Protein AF-A0A455XB35-F1 (afdb_monomer)

Radius of gyration: 16.46 Å; Cα contacts (8 Å, |Δi|>4): 27; chains: 1; bounding box: 34×44×35 Å

pLDDT: mean 79.8, std 14.63, range [36.19, 95.69]

Sequence (74 aa):
MATDSDFEMRFSNREVSAWGGLALLKRVLNVIGFRTAARSWGLPQPGSNRGYPPIQIVEQFIVSIWCGANRFPC

Nearest PDB structures (foldseek):
  6erf-assembly4_G  TM=3.032E-01  e=1.990E+00  Homo sapiens
  6erf-assembly2_C  TM=3.039E-01  e=1.990E+00  Homo sapiens

Mean predicted aligned error: 9.97 Å

Foldseek 3Di:
DDPPDPDDDDDDPDPCPPVNLVVVVVVVCVVVVVLVVVVVPPDDDDPDPPDDDVSVVVVVCVSCVSVVVPDDDD

Structure (mmCIF, N/CA/C/O backbone):
data_AF-A0A455XB35-F1
#
_entry.id   AF-A0A455XB35-F1
#
loop_
_atom_site.group_PDB
_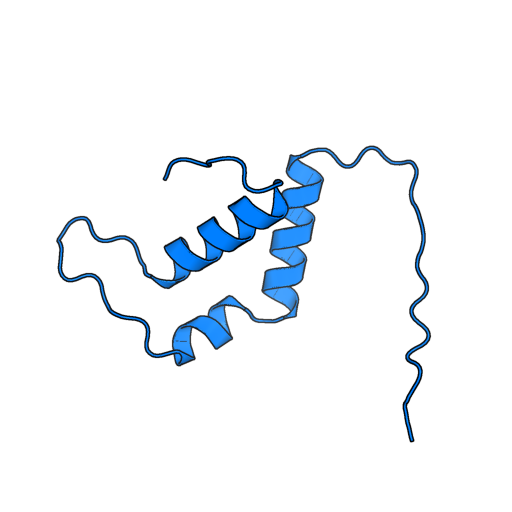atom_site.id
_atom_site.type_symbol
_atom_site.label_atom_id
_atom_site.label_alt_id
_atom_site.label_comp_id
_atom_site.label_asym_id
_atom_site.label_entity_id
_atom_site.label_seq_id
_atom_site.pdbx_PDB_ins_code
_atom_site.Cartn_x
_atom_site.Cartn_y
_atom_site.Cartn_z
_atom_site.occupancy
_atom_site.B_iso_or_equiv
_atom_site.auth_seq_id
_atom_site.auth_comp_id
_atom_site.auth_asym_id
_atom_site.auth_atom_id
_atom_site.pdbx_PDB_model_num
ATOM 1 N N . MET A 1 1 ? 13.014 -31.031 2.883 1.00 36.19 1 MET A N 1
ATOM 2 C CA . MET A 1 1 ? 12.990 -31.254 1.424 1.00 36.19 1 MET A CA 1
ATOM 3 C C . MET A 1 1 ? 12.524 -29.943 0.804 1.00 36.19 1 MET A C 1
ATOM 5 O O . MET A 1 1 ? 11.331 -29.690 0.759 1.00 36.19 1 MET A O 1
ATOM 9 N N . ALA A 1 2 ? 13.460 -29.027 0.541 1.00 41.78 2 ALA A N 1
ATOM 10 C CA . ALA A 1 2 ? 13.143 -27.695 0.029 1.00 41.78 2 ALA A CA 1
ATOM 11 C C . ALA A 1 2 ? 12.954 -27.799 -1.487 1.00 41.78 2 ALA A C 1
ATOM 13 O O . ALA A 1 2 ? 13.865 -28.234 -2.185 1.00 41.78 2 ALA A O 1
ATOM 14 N N . THR A 1 3 ? 11.761 -27.476 -1.977 1.00 45.81 3 THR A N 1
ATOM 15 C CA . THR A 1 3 ? 11.486 -27.352 -3.408 1.00 45.81 3 THR A CA 1
ATOM 16 C C . THR A 1 3 ? 12.033 -26.010 -3.872 1.00 45.81 3 THR A C 1
ATOM 18 O O . THR A 1 3 ? 11.384 -24.979 -3.687 1.00 45.81 3 THR A O 1
ATOM 21 N N . ASP A 1 4 ? 13.245 -26.037 -4.420 1.00 55.53 4 ASP A N 1
ATOM 22 C CA . ASP A 1 4 ? 13.799 -24.949 -5.220 1.00 55.53 4 ASP A CA 1
ATOM 23 C C . ASP A 1 4 ? 12.848 -24.725 -6.400 1.00 55.53 4 ASP A C 1
ATOM 25 O O . ASP A 1 4 ? 12.706 -25.566 -7.287 1.00 55.53 4 ASP A O 1
ATOM 29 N N . SER A 1 5 ? 12.049 -23.668 -6.307 1.00 54.94 5 SER A N 1
ATOM 30 C CA . SER A 1 5 ? 11.152 -23.281 -7.387 1.00 54.94 5 SER A CA 1
ATOM 31 C C . SER A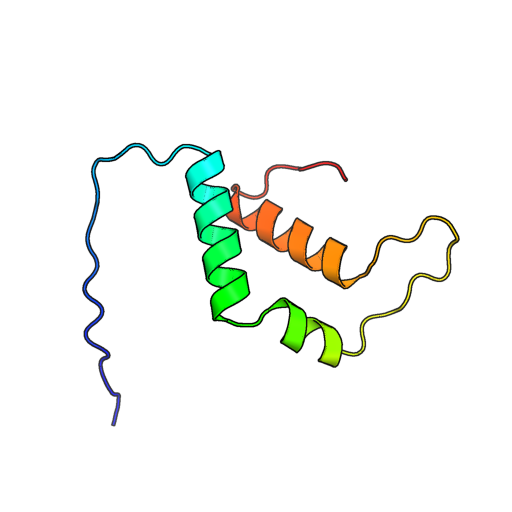 1 5 ? 12.011 -22.505 -8.365 1.00 54.94 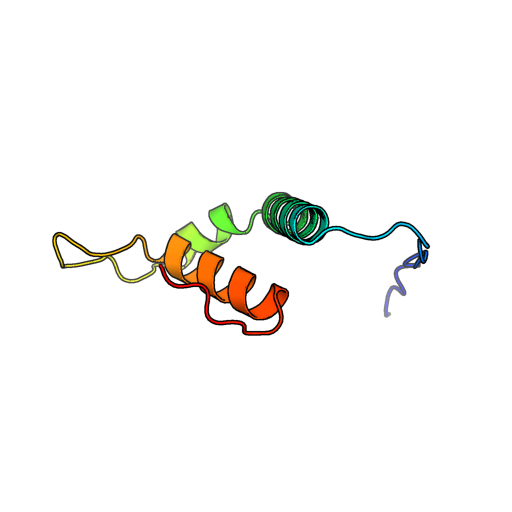5 SER A C 1
ATOM 33 O O . SER A 1 5 ? 12.479 -21.421 -8.033 1.00 54.94 5 SER A O 1
ATOM 35 N N . ASP A 1 6 ? 12.254 -23.102 -9.526 1.00 61.00 6 ASP A N 1
ATOM 36 C CA . ASP A 1 6 ? 13.102 -22.579 -10.593 1.00 61.00 6 ASP A CA 1
ATOM 37 C C . ASP A 1 6 ? 12.490 -21.271 -11.140 1.00 61.00 6 ASP A C 1
ATOM 39 O O . ASP A 1 6 ? 11.667 -21.254 -12.059 1.00 61.00 6 ASP A O 1
ATOM 43 N N . PHE A 1 7 ? 12.774 -20.152 -10.468 1.00 66.56 7 PHE A N 1
ATOM 44 C CA . PHE A 1 7 ? 12.251 -18.839 -10.822 1.00 66.56 7 PHE A CA 1
ATOM 45 C C . PHE A 1 7 ? 13.160 -18.214 -11.878 1.00 66.56 7 PHE A C 1
ATOM 47 O O . PHE A 1 7 ? 14.231 -17.687 -11.578 1.00 66.56 7 PHE A O 1
ATOM 54 N N . GLU A 1 8 ? 12.707 -18.231 -13.130 1.00 73.12 8 GLU A N 1
ATOM 55 C CA . GLU A 1 8 ? 13.429 -17.603 -14.232 1.00 73.12 8 GLU A CA 1
ATOM 56 C C . GLU A 1 8 ? 13.340 -16.066 -14.138 1.00 73.12 8 GLU A C 1
ATOM 58 O O . GLU A 1 8 ? 12.370 -15.433 -14.567 1.00 73.12 8 GLU A O 1
ATOM 63 N N . MET A 1 9 ? 14.366 -15.442 -13.555 1.00 70.88 9 MET A N 1
ATOM 64 C CA . MET A 1 9 ? 14.474 -13.987 -13.460 1.00 70.88 9 MET A CA 1
ATOM 65 C C . MET A 1 9 ? 15.019 -13.412 -14.774 1.00 70.88 9 MET A C 1
ATOM 67 O O . MET A 1 9 ? 16.189 -13.592 -15.107 1.00 70.88 9 MET A O 1
ATOM 71 N N . ARG A 1 10 ? 14.181 -12.691 -15.529 1.00 73.44 10 ARG A N 1
ATOM 72 C CA . ARG A 1 10 ? 14.597 -11.988 -16.754 1.00 73.44 10 ARG A CA 1
ATOM 73 C C . ARG A 1 10 ? 14.631 -10.479 -16.545 1.00 73.44 10 ARG A C 1
ATOM 75 O O . ARG A 1 10 ? 13.663 -9.885 -16.077 1.00 73.44 10 ARG A O 1
ATOM 82 N N . PHE A 1 11 ? 15.726 -9.853 -16.966 1.00 69.94 11 PHE A N 1
ATOM 83 C CA . PHE A 1 11 ? 15.870 -8.399 -16.987 1.00 69.94 11 PHE A CA 1
ATOM 84 C C . PHE A 1 11 ? 15.410 -7.851 -18.340 1.00 69.94 11 PHE A C 1
ATOM 86 O O . PHE A 1 11 ? 15.717 -8.412 -19.391 1.00 69.94 11 PHE A O 1
ATOM 93 N N . SER A 1 12 ? 14.653 -6.756 -18.322 1.00 72.94 12 SER A N 1
ATOM 94 C CA . SER A 1 12 ? 14.225 -6.058 -19.533 1.00 72.94 12 SER A CA 1
ATOM 95 C C . SER A 1 12 ? 14.819 -4.658 -19.542 1.00 72.94 12 SER A C 1
ATOM 97 O O . SER A 1 12 ? 14.671 -3.928 -18.570 1.00 72.94 12 SER A O 1
ATOM 99 N N . ASN A 1 13 ? 15.424 -4.265 -20.664 1.00 71.44 13 ASN A N 1
ATOM 100 C CA . ASN A 1 13 ? 15.926 -2.903 -20.884 1.00 71.44 13 ASN A CA 1
ATOM 101 C C . ASN A 1 13 ? 14.810 -1.909 -21.251 1.00 71.44 13 ASN A C 1
ATOM 103 O O . ASN A 1 13 ? 15.088 -0.793 -21.681 1.00 71.44 13 ASN A O 1
ATOM 107 N N . ARG A 1 14 ? 13.538 -2.315 -21.153 1.00 71.44 14 ARG A N 1
ATOM 108 C CA . ARG A 1 14 ? 12.411 -1.404 -21.353 1.00 71.44 14 ARG A CA 1
ATOM 109 C C . ARG A 1 14 ? 12.316 -0.490 -20.144 1.00 71.44 14 ARG A C 1
ATOM 111 O O . ARG A 1 14 ? 12.185 -0.976 -19.023 1.00 71.44 14 ARG A O 1
ATOM 118 N N . GLU A 1 15 ? 12.328 0.816 -20.383 1.00 62.59 15 GLU A N 1
ATOM 119 C CA . GLU A 1 15 ? 12.026 1.791 -19.343 1.00 62.59 15 GLU A CA 1
ATOM 120 C C . GLU A 1 15 ? 10.633 1.504 -18.780 1.00 62.59 15 GLU A C 1
ATOM 122 O O . GLU A 1 15 ? 9.611 1.601 -19.468 1.00 62.59 15 GLU A O 1
ATOM 127 N N . VAL A 1 16 ? 10.589 1.104 -17.513 1.00 66.56 16 VAL A N 1
ATOM 128 C CA . VAL A 1 16 ? 9.331 0.982 -16.790 1.00 66.56 16 VAL A CA 1
ATOM 129 C C . VAL A 1 16 ? 8.957 2.389 -16.356 1.00 66.56 16 VAL A C 1
ATOM 131 O O . VAL A 1 16 ? 9.552 2.948 -15.439 1.00 66.56 16 VAL A O 1
ATOM 134 N N . SER A 1 17 ? 7.974 2.981 -17.032 1.00 77.00 17 SER A N 1
ATOM 135 C CA . SER A 1 17 ? 7.410 4.255 -16.590 1.00 77.00 17 SER A CA 1
ATOM 136 C C . SER A 1 17 ? 6.846 4.117 -15.172 1.00 77.00 17 SER A C 1
ATOM 138 O O . SER A 1 17 ? 6.423 3.031 -14.764 1.00 77.00 17 SER A O 1
ATOM 140 N N . ALA A 1 18 ? 6.767 5.219 -14.422 1.00 71.88 18 ALA A N 1
ATOM 141 C CA . ALA A 1 18 ? 6.158 5.218 -13.086 1.00 71.88 18 ALA A CA 1
ATOM 142 C C . ALA A 1 18 ? 4.743 4.590 -13.090 1.00 71.88 18 ALA A C 1
ATOM 144 O O . ALA A 1 18 ? 4.378 3.822 -12.200 1.00 71.88 18 ALA A O 1
ATOM 145 N N . TRP A 1 19 ? 3.977 4.833 -14.159 1.00 77.00 19 TRP A N 1
ATOM 146 C CA . TRP A 1 19 ? 2.668 4.223 -14.403 1.00 77.00 19 TRP A CA 1
ATOM 147 C C . TRP A 1 19 ? 2.739 2.713 -14.650 1.00 77.00 19 TRP A C 1
ATOM 149 O O . TRP A 1 19 ? 1.885 1.972 -14.164 1.00 77.00 19 TRP A O 1
ATOM 159 N N . GLY A 1 20 ? 3.764 2.242 -15.364 1.00 83.88 20 GLY A N 1
ATOM 160 C CA . GLY A 1 20 ? 4.038 0.818 -15.552 1.00 83.88 20 GLY A CA 1
ATOM 161 C C . GLY A 1 20 ? 4.340 0.105 -14.232 1.00 83.88 20 GLY A C 1
ATOM 162 O O . GLY A 1 20 ? 3.810 -0.980 -13.990 1.00 83.88 20 GLY A O 1
ATOM 163 N N . GLY A 1 21 ? 5.103 0.748 -13.342 1.00 84.4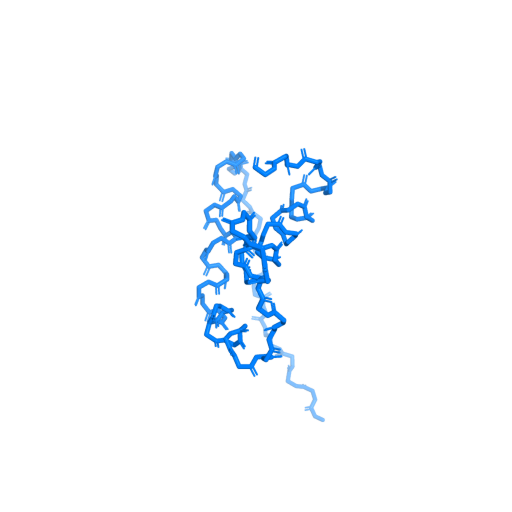4 21 GLY A N 1
ATOM 164 C CA . GLY A 1 21 ? 5.384 0.238 -11.997 1.00 84.44 21 GLY A CA 1
ATOM 165 C C . GLY A 1 21 ? 4.120 0.099 -11.141 1.00 84.44 21 GLY A C 1
ATOM 166 O O . GLY A 1 21 ? 3.913 -0.936 -10.508 1.00 84.44 21 GLY A O 1
ATOM 167 N N . LEU A 1 22 ? 3.232 1.097 -11.174 1.00 87.56 22 LEU A N 1
ATOM 168 C CA . LEU A 1 22 ? 1.942 1.050 -10.472 1.00 87.56 22 LEU A CA 1
ATOM 169 C C . LEU A 1 22 ? 0.980 0.012 -11.069 1.00 87.56 22 LEU A C 1
ATOM 171 O O . LEU A 1 22 ? 0.279 -0.685 -10.332 1.00 87.56 22 LEU A O 1
ATOM 175 N N . ALA A 1 23 ? 0.949 -0.126 -12.397 1.00 88.94 23 ALA A N 1
ATOM 176 C CA . ALA A 1 23 ? 0.140 -1.139 -13.070 1.00 88.94 23 ALA A CA 1
ATOM 177 C C . ALA A 1 23 ? 0.598 -2.563 -12.709 1.00 88.94 23 ALA A C 1
ATOM 179 O O . ALA A 1 23 ? -0.241 -3.440 -12.478 1.00 88.94 23 ALA A O 1
ATOM 180 N N . LEU A 1 24 ? 1.914 -2.779 -12.606 1.00 89.75 24 LEU A N 1
ATOM 181 C CA . LEU A 1 24 ? 2.488 -4.040 -12.145 1.00 89.75 24 LEU A CA 1
ATOM 182 C C . LEU A 1 24 ? 2.098 -4.328 -10.691 1.00 89.75 24 LEU A C 1
ATOM 184 O O . LEU A 1 24 ? 1.577 -5.409 -10.419 1.00 89.75 24 LEU A O 1
ATOM 188 N N . LEU A 1 25 ? 2.262 -3.356 -9.787 1.00 91.00 25 LEU A N 1
ATOM 189 C CA . LEU A 1 25 ? 1.857 -3.488 -8.385 1.00 91.00 25 LEU A CA 1
ATOM 190 C C . LEU A 1 25 ? 0.375 -3.866 -8.262 1.00 91.00 25 LEU A C 1
ATOM 192 O O . LEU A 1 25 ? 0.031 -4.825 -7.573 1.00 91.00 25 LEU A O 1
ATOM 196 N N . LYS A 1 26 ? -0.508 -3.165 -8.984 1.00 91.19 26 LYS A N 1
ATOM 197 C CA . LYS A 1 26 ? -1.943 -3.479 -9.010 1.00 91.19 26 LYS A CA 1
ATOM 198 C C . LYS A 1 26 ? -2.199 -4.915 -9.472 1.00 91.19 26 LYS A C 1
ATOM 200 O O . LYS A 1 26 ? -3.038 -5.605 -8.896 1.00 91.19 26 LYS A O 1
ATOM 205 N N . ARG A 1 27 ? -1.483 -5.384 -10.499 1.00 93.06 27 ARG A N 1
ATOM 206 C CA . ARG A 1 27 ? -1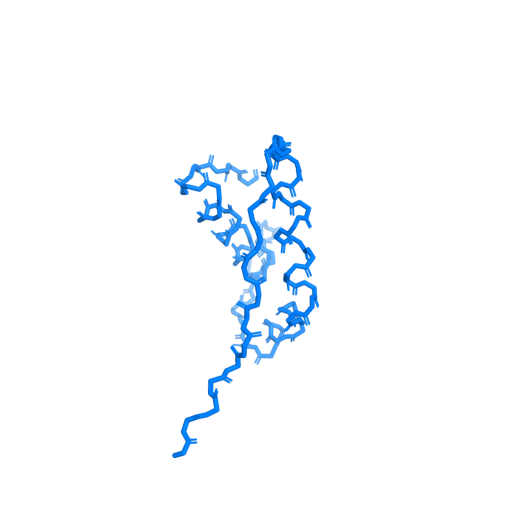.608 -6.763 -10.993 1.00 93.06 27 ARG A CA 1
ATOM 207 C C . ARG A 1 27 ? -1.167 -7.778 -9.940 1.00 93.06 27 ARG A C 1
ATOM 209 O O . ARG A 1 27 ? -1.881 -8.755 -9.739 1.00 93.06 27 ARG A O 1
ATOM 216 N N . VAL A 1 28 ? -0.055 -7.528 -9.251 1.00 93.06 28 VAL A N 1
ATOM 217 C CA . VAL A 1 28 ? 0.430 -8.380 -8.154 1.00 93.06 28 VAL A CA 1
ATOM 218 C C . VAL A 1 28 ? -0.605 -8.454 -7.029 1.00 93.06 28 VAL A C 1
ATOM 220 O O . VAL A 1 28 ? -1.011 -9.553 -6.662 1.00 93.06 28 VAL A O 1
ATOM 223 N N . LEU A 1 29 ? -1.108 -7.309 -6.551 1.00 93.19 29 LEU A N 1
ATOM 224 C CA . LEU A 1 29 ? -2.123 -7.247 -5.488 1.00 93.19 29 LEU A CA 1
ATOM 225 C C . LEU A 1 29 ? -3.421 -7.983 -5.862 1.00 93.19 29 LEU A C 1
ATOM 227 O O . LEU A 1 29 ? -4.042 -8.621 -5.009 1.00 93.19 29 LEU A O 1
ATOM 231 N N . ASN A 1 30 ? -3.811 -7.932 -7.138 1.00 93.56 30 ASN A N 1
ATOM 232 C CA . ASN A 1 30 ? -4.966 -8.671 -7.643 1.00 93.56 30 ASN A CA 1
ATOM 233 C C . ASN A 1 30 ? -4.720 -10.186 -7.670 1.00 93.56 30 ASN A C 1
ATOM 235 O O . ASN A 1 30 ? -5.591 -10.938 -7.240 1.00 93.56 30 ASN A O 1
ATOM 239 N N . VAL A 1 31 ? -3.555 -10.635 -8.153 1.00 95.69 31 VAL A N 1
ATOM 240 C CA . VAL A 1 31 ? -3.212 -12.068 -8.247 1.00 95.69 31 VAL A CA 1
ATOM 241 C C . VAL A 1 31 ? -3.152 -12.717 -6.867 1.00 95.69 31 VAL A C 1
ATOM 243 O O . VAL A 1 31 ? -3.667 -13.817 -6.696 1.00 95.69 31 VAL A O 1
ATOM 246 N N . ILE A 1 32 ? -2.599 -12.027 -5.867 1.00 94.31 32 ILE A N 1
ATOM 247 C CA . ILE A 1 32 ? -2.544 -12.547 -4.491 1.00 94.31 32 ILE A CA 1
ATOM 248 C C . ILE A 1 32 ? -3.884 -12.426 -3.746 1.00 94.31 32 ILE A C 1
ATOM 250 O O . ILE A 1 32 ? -3.978 -12.817 -2.586 1.00 94.31 32 ILE A O 1
ATOM 254 N N . GLY A 1 33 ? -4.916 -11.846 -4.371 1.00 93.06 33 GLY A N 1
ATOM 255 C CA . GLY A 1 33 ? -6.221 -11.651 -3.740 1.00 93.06 33 GLY A CA 1
ATOM 256 C C . GLY A 1 33 ? -6.175 -10.725 -2.522 1.00 93.06 33 GLY A C 1
ATOM 257 O O . GLY A 1 33 ? -6.968 -10.899 -1.594 1.00 93.06 33 GLY A O 1
ATOM 258 N N . PHE A 1 34 ? -5.269 -9.737 -2.516 1.00 93.06 34 PHE A N 1
ATOM 259 C CA . PHE A 1 34 ? -4.963 -8.908 -1.345 1.00 93.06 34 PHE A CA 1
ATOM 260 C C . PHE A 1 34 ? -6.217 -8.301 -0.711 1.00 93.06 34 PHE A C 1
ATOM 262 O O . PHE A 1 34 ? -6.444 -8.425 0.488 1.00 93.06 34 PHE A O 1
ATOM 269 N N . ARG A 1 35 ? -7.080 -7.693 -1.531 1.00 90.81 35 ARG A N 1
ATOM 270 C CA . ARG A 1 35 ? -8.292 -7.019 -1.055 1.00 90.81 35 ARG A CA 1
ATOM 271 C C . ARG A 1 35 ? -9.305 -7.980 -0.430 1.00 90.81 35 ARG A C 1
ATOM 273 O O . ARG A 1 35 ? -10.054 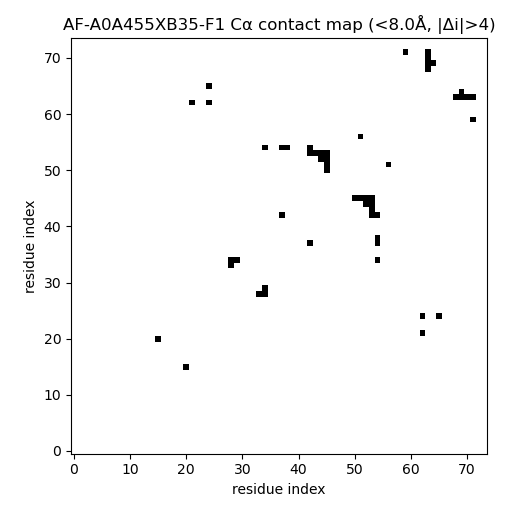-7.577 0.456 1.00 90.81 35 ARG A O 1
ATOM 280 N N . THR A 1 36 ? -9.337 -9.233 -0.880 1.00 92.56 36 THR A N 1
ATOM 281 C CA . THR A 1 36 ? -10.200 -10.275 -0.310 1.00 92.56 36 THR A CA 1
ATOM 282 C C . THR A 1 36 ? -9.678 -10.703 1.058 1.00 92.56 36 THR A C 1
ATOM 284 O O . THR A 1 36 ? -10.453 -10.731 2.010 1.00 92.56 36 THR A O 1
ATOM 287 N N . ALA A 1 37 ? -8.368 -10.934 1.181 1.00 92.12 37 ALA A N 1
ATOM 288 C CA . ALA A 1 37 ? -7.728 -11.221 2.465 1.00 92.12 37 ALA A CA 1
ATOM 289 C C . ALA A 1 37 ? -7.866 -10.044 3.449 1.00 92.12 37 ALA A C 1
ATOM 291 O O . ALA A 1 37 ? -8.218 -10.237 4.607 1.00 92.12 37 ALA A O 1
ATOM 292 N N . ALA A 1 38 ? -7.697 -8.806 2.982 1.00 90.00 38 ALA A N 1
ATOM 293 C CA . ALA A 1 38 ? -7.800 -7.618 3.826 1.00 90.00 38 ALA A CA 1
ATOM 294 C C . ALA A 1 38 ? -9.191 -7.432 4.455 1.00 90.00 38 ALA A C 1
ATOM 296 O O . ALA A 1 38 ? -9.315 -6.891 5.555 1.00 90.00 38 ALA A O 1
ATOM 297 N N . ARG A 1 39 ? -10.253 -7.910 3.790 1.00 90.00 39 ARG A N 1
ATOM 298 C CA . ARG A 1 39 ? -11.617 -7.893 4.345 1.00 90.00 39 ARG A CA 1
ATOM 299 C C . ARG A 1 39 ? -11.787 -8.844 5.530 1.00 90.00 39 ARG A C 1
ATOM 301 O O . ARG A 1 39 ? -12.637 -8.574 6.372 1.00 90.00 39 ARG A O 1
ATOM 308 N N . SER A 1 40 ? -11.000 -9.919 5.624 1.00 92.56 40 SER A N 1
ATOM 309 C CA . SER A 1 40 ? -11.094 -10.880 6.731 1.00 92.56 40 SER A CA 1
ATOM 310 C C . SER A 1 40 ? -10.281 -10.479 7.966 1.00 92.56 40 SER A C 1
ATOM 312 O O . SER A 1 40 ? -10.363 -11.159 8.982 1.00 92.56 40 SER A O 1
ATOM 314 N N . TRP A 1 41 ? -9.508 -9.388 7.918 1.00 90.50 41 TRP A N 1
ATOM 315 C CA . TRP A 1 41 ? -8.637 -8.957 9.024 1.00 90.50 41 TRP A CA 1
ATOM 316 C C . TRP A 1 41 ? -9.353 -8.208 10.155 1.00 90.50 41 TRP A C 1
ATOM 318 O O . TRP A 1 41 ? -8.705 -7.822 11.122 1.00 90.50 41 TRP A O 1
ATOM 328 N N . GLY A 1 42 ? -10.667 -7.978 10.052 1.00 88.69 42 GLY A N 1
ATOM 329 C CA . GLY A 1 42 ? -11.428 -7.307 11.113 1.00 88.69 42 GLY A CA 1
ATOM 330 C C . GLY A 1 42 ? -10.954 -5.876 11.391 1.00 88.69 42 GLY A C 1
ATOM 331 O O . GLY A 1 42 ? -10.895 -5.456 12.542 1.00 88.69 42 GLY A O 1
ATOM 332 N N . LEU A 1 43 ? -10.573 -5.136 10.343 1.00 88.19 43 LEU A N 1
ATOM 333 C CA . LEU A 1 43 ? -9.999 -3.796 10.481 1.00 88.19 43 LEU A CA 1
ATOM 334 C C . LEU A 1 43 ? -10.968 -2.815 11.172 1.00 88.19 43 LEU A C 1
ATOM 336 O O . LEU A 1 43 ? -12.179 -2.871 10.914 1.00 88.19 43 LEU A O 1
ATOM 340 N N . PRO A 1 44 ? -10.445 -1.885 12.000 1.00 87.31 44 PRO A N 1
ATOM 341 C CA . PRO A 1 44 ? -11.266 -0.913 12.709 1.00 87.31 44 PRO A CA 1
ATOM 342 C C . PRO A 1 44 ? -12.038 -0.052 11.713 1.00 87.31 44 PRO A C 1
ATOM 344 O O . PRO A 1 44 ? -11.469 0.506 10.772 1.00 87.31 44 PRO A O 1
ATOM 347 N N . GLN A 1 45 ? -13.351 0.037 11.917 1.00 85.31 45 GLN A N 1
ATOM 348 C CA . GLN A 1 45 ? -14.206 0.838 11.055 1.00 85.31 45 GLN A CA 1
ATOM 349 C C . GLN A 1 45 ? -14.101 2.320 11.428 1.00 85.31 45 GLN A C 1
ATOM 351 O O . GLN A 1 45 ? -14.012 2.657 12.612 1.00 85.31 45 GLN A O 1
ATOM 356 N N . PRO A 1 46 ? -14.109 3.221 10.436 1.00 84.75 46 PRO A N 1
ATOM 357 C CA . PRO A 1 46 ? -14.069 4.647 10.695 1.00 84.75 46 PRO A CA 1
ATOM 358 C C . PRO A 1 46 ? -15.313 5.092 11.473 1.00 84.75 46 PRO A C 1
ATOM 360 O O . PRO A 1 46 ? -16.435 4.906 11.018 1.00 84.75 46 PRO A O 1
ATOM 363 N N . GLY A 1 47 ? -15.107 5.722 12.632 1.00 81.62 47 GLY A N 1
ATOM 364 C CA . GLY A 1 47 ? -16.178 6.318 13.445 1.00 81.62 47 GLY A CA 1
ATOM 365 C C . GLY A 1 47 ? -16.488 7.784 13.110 1.00 81.62 47 GLY A C 1
ATOM 366 O O . GLY A 1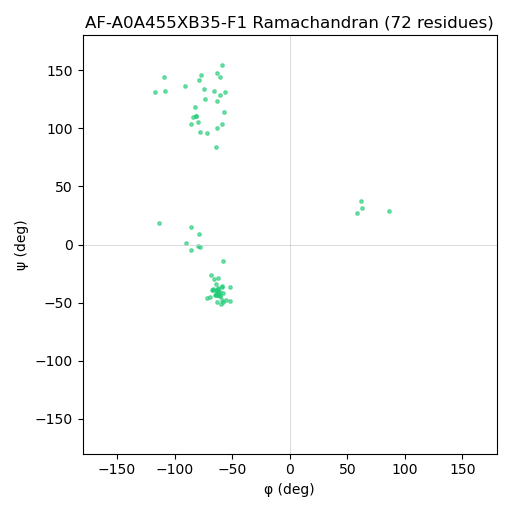 47 ? -17.318 8.404 13.764 1.00 81.62 47 GLY A O 1
ATOM 367 N N . SER A 1 48 ? -15.799 8.360 12.121 1.00 83.06 48 SER A N 1
ATOM 368 C CA . SER A 1 48 ? -15.955 9.753 11.689 1.00 83.06 48 SER A CA 1
ATOM 369 C C . SER A 1 48 ? -16.635 9.819 10.325 1.00 83.06 48 SER A C 1
ATOM 371 O O . SER A 1 48 ? -16.304 9.034 9.438 1.00 83.06 48 SER A O 1
ATOM 373 N N . ASN A 1 49 ? -17.486 10.828 10.106 1.00 82.19 49 ASN A N 1
ATOM 374 C CA . ASN A 1 49 ? -18.094 11.121 8.798 1.00 82.19 49 ASN A CA 1
ATOM 375 C C . ASN A 1 49 ? -17.070 11.393 7.677 1.00 82.19 49 ASN A C 1
ATOM 377 O O . ASN A 1 49 ? -17.441 11.413 6.508 1.00 82.19 49 ASN A O 1
ATOM 381 N N . ARG A 1 50 ? -15.793 11.626 8.016 1.00 81.44 50 ARG A N 1
ATOM 382 C CA . ARG A 1 50 ? -14.681 11.791 7.060 1.00 81.44 50 ARG A CA 1
ATOM 383 C C . ARG A 1 50 ? -13.647 10.666 7.136 1.00 81.44 50 ARG A C 1
ATOM 385 O O . ARG A 1 50 ? -12.500 10.856 6.744 1.00 81.44 50 ARG A O 1
ATOM 392 N N . GLY A 1 51 ? -14.004 9.524 7.711 1.00 80.25 51 GLY A N 1
ATOM 393 C CA . GLY A 1 51 ? -13.070 8.416 7.829 1.00 80.25 51 GLY A CA 1
ATOM 394 C C . GLY A 1 51 ? -12.847 7.714 6.492 1.00 80.25 51 GLY A C 1
ATOM 395 O O . GLY A 1 51 ? -13.792 7.408 5.768 1.00 80.25 51 GLY A O 1
ATOM 396 N N . TYR A 1 52 ? -11.583 7.448 6.174 1.00 85.88 52 TYR A N 1
ATOM 397 C CA . TYR A 1 52 ? -11.217 6.653 5.009 1.00 85.88 52 TYR A CA 1
ATOM 398 C C . TYR A 1 52 ? -11.452 5.162 5.284 1.00 85.88 52 TYR A C 1
ATOM 400 O O . TYR A 1 52 ? -11.238 4.708 6.414 1.00 85.88 52 TYR A O 1
ATOM 408 N N . PRO A 1 53 ? -11.848 4.369 4.273 1.00 87.81 53 PRO A N 1
ATOM 409 C CA . PRO A 1 53 ? -11.912 2.922 4.404 1.00 87.81 53 PRO A CA 1
ATOM 410 C C . PRO A 1 53 ? -10.547 2.363 4.839 1.00 87.81 53 PRO A C 1
ATOM 412 O O . PRO A 1 53 ? -9.535 2.670 4.206 1.00 87.81 53 PRO A O 1
ATOM 415 N N . PRO A 1 54 ? -10.478 1.500 5.865 1.00 89.25 54 PRO A N 1
ATOM 416 C CA . PRO A 1 54 ? -9.200 1.070 6.429 1.00 89.25 54 PRO A CA 1
ATOM 417 C C . PRO A 1 54 ? -8.361 0.272 5.424 1.00 89.25 54 PRO A C 1
ATOM 419 O O . PRO A 1 54 ? -7.144 0.411 5.376 1.00 89.25 54 PRO A O 1
ATOM 422 N N . ILE A 1 55 ? -9.013 -0.503 4.550 1.00 91.00 55 ILE A N 1
ATOM 423 C CA . ILE A 1 55 ? -8.343 -1.240 3.469 1.00 91.00 55 ILE A CA 1
ATOM 424 C C . ILE A 1 55 ? -7.649 -0.277 2.494 1.00 91.00 55 ILE A C 1
ATOM 426 O O . ILE A 1 55 ? -6.537 -0.552 2.057 1.00 91.00 55 ILE A O 1
ATOM 430 N N . GLN A 1 56 ? -8.269 0.869 2.192 1.00 89.88 56 GLN A N 1
ATOM 431 C CA . GLN A 1 56 ? -7.692 1.873 1.295 1.00 89.88 56 GLN A CA 1
ATOM 432 C C . GLN A 1 56 ? -6.434 2.504 1.902 1.00 89.88 56 GLN A C 1
ATOM 434 O O . GLN A 1 56 ? -5.456 2.703 1.189 1.00 89.88 56 GLN A O 1
ATOM 439 N N . ILE A 1 57 ? -6.431 2.762 3.213 1.00 90.00 57 ILE A N 1
ATOM 440 C CA . ILE A 1 57 ? -5.255 3.287 3.925 1.00 90.00 57 ILE A CA 1
ATOM 441 C C . ILE A 1 57 ? -4.081 2.303 3.813 1.00 90.00 57 ILE A C 1
ATOM 443 O O . ILE A 1 57 ? -2.956 2.703 3.518 1.00 90.00 57 ILE A O 1
ATOM 447 N N . VAL A 1 58 ? -4.340 1.006 4.006 1.00 90.94 5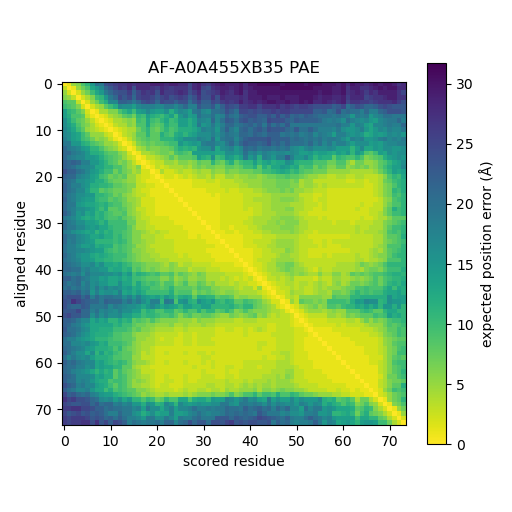8 VAL A N 1
ATOM 448 C CA . VAL A 1 58 ? -3.311 -0.039 3.887 1.00 90.94 58 VAL A CA 1
ATOM 449 C C . VAL A 1 58 ? -2.791 -0.145 2.450 1.00 90.94 58 VAL A C 1
ATOM 451 O O . VAL A 1 58 ? -1.581 -0.216 2.239 1.00 90.94 58 VAL A O 1
ATOM 454 N N . GLU A 1 59 ? -3.676 -0.112 1.451 1.00 90.56 59 GLU A N 1
ATOM 455 C CA . GLU A 1 59 ? -3.280 -0.109 0.037 1.00 90.56 59 GLU A CA 1
ATOM 456 C C . GLU A 1 59 ? -2.414 1.116 -0.303 1.00 90.56 59 GL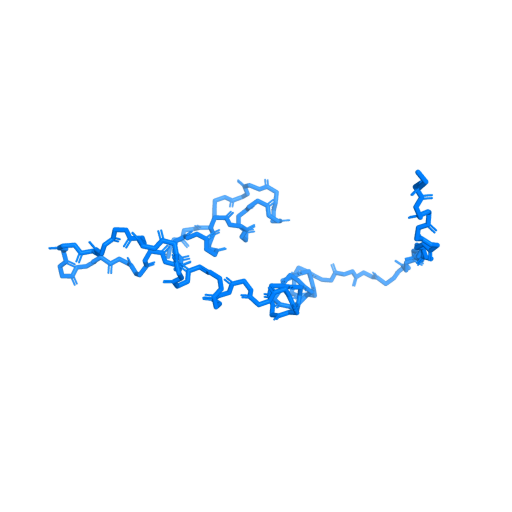U A C 1
ATOM 458 O O . GLU A 1 59 ? -1.365 0.973 -0.931 1.00 90.56 59 GLU A O 1
ATOM 463 N N . GLN A 1 60 ? -2.793 2.310 0.165 1.00 89.38 60 GLN A N 1
ATOM 464 C CA . GLN A 1 60 ? -2.012 3.539 -0.017 1.00 89.38 60 GLN A CA 1
ATOM 465 C C . GLN A 1 60 ? -0.639 3.460 0.663 1.00 89.38 60 GLN A C 1
ATOM 467 O O . GLN A 1 60 ? 0.355 3.922 0.101 1.00 89.38 60 GLN A O 1
ATOM 472 N N . PHE A 1 61 ? -0.554 2.831 1.836 1.00 89.25 61 PHE A N 1
ATOM 473 C CA . PHE A 1 61 ? 0.719 2.592 2.510 1.00 89.25 61 PHE A CA 1
ATOM 474 C C . PHE A 1 61 ? 1.639 1.660 1.703 1.00 89.25 61 PHE A C 1
ATOM 476 O O . PHE A 1 61 ? 2.823 1.952 1.543 1.00 89.25 61 PHE A O 1
ATOM 483 N N . ILE A 1 62 ? 1.099 0.587 1.117 1.00 90.44 62 ILE A N 1
ATOM 484 C CA . ILE A 1 62 ? 1.857 -0.320 0.237 1.00 90.44 62 ILE A CA 1
ATOM 485 C C . ILE A 1 62 ? 2.347 0.414 -1.015 1.00 90.44 62 ILE A C 1
ATOM 487 O O . ILE A 1 62 ? 3.507 0.267 -1.399 1.00 90.44 62 ILE A O 1
ATOM 491 N N . VAL A 1 63 ? 1.490 1.231 -1.635 1.00 89.38 63 VAL A N 1
ATOM 492 C CA . VAL A 1 63 ? 1.864 2.065 -2.790 1.00 89.38 63 VAL A CA 1
ATOM 493 C C . VAL A 1 63 ? 2.976 3.048 -2.417 1.00 89.38 63 VAL A C 1
ATOM 495 O O . VAL A 1 63 ? 3.924 3.209 -3.182 1.00 89.38 63 VAL A O 1
ATOM 498 N N . SER A 1 64 ? 2.906 3.658 -1.231 1.00 87.31 64 SER A N 1
ATOM 499 C CA . SER A 1 64 ? 3.966 4.527 -0.713 1.00 87.31 64 SER A CA 1
ATOM 500 C C . SER A 1 64 ? 5.301 3.784 -0.621 1.00 87.31 64 SER A C 1
ATOM 502 O O . SER A 1 64 ? 6.287 4.253 -1.187 1.00 87.31 64 SER A O 1
ATOM 504 N N . ILE A 1 65 ? 5.330 2.590 -0.014 1.00 86.88 65 ILE A N 1
ATOM 505 C CA . ILE A 1 65 ? 6.542 1.754 0.066 1.00 86.88 65 ILE A CA 1
ATOM 506 C C . ILE A 1 65 ? 7.074 1.416 -1.331 1.00 86.88 65 ILE A C 1
ATOM 508 O O . ILE A 1 65 ? 8.264 1.589 -1.591 1.00 86.88 65 ILE A O 1
ATOM 512 N N . TRP A 1 66 ? 6.200 0.973 -2.236 1.00 86.12 66 TRP A N 1
ATOM 513 C CA . TRP A 1 66 ? 6.567 0.586 -3.601 1.00 86.12 66 TRP A CA 1
ATOM 514 C C . TRP A 1 66 ? 7.223 1.727 -4.385 1.00 86.12 66 TRP A C 1
ATOM 516 O O . TRP A 1 66 ? 8.166 1.519 -5.143 1.00 86.12 66 TRP A O 1
ATOM 526 N N . CYS A 1 67 ? 6.752 2.949 -4.162 1.00 83.88 67 CYS A N 1
ATOM 527 C CA . CYS A 1 67 ? 7.288 4.161 -4.765 1.00 83.88 67 CYS A CA 1
ATOM 528 C C . CYS A 1 67 ? 8.481 4.761 -3.989 1.00 83.88 67 CYS A C 1
ATOM 530 O O . CYS A 1 67 ? 8.825 5.924 -4.215 1.00 83.88 67 CYS A O 1
ATOM 532 N N . GLY A 1 68 ? 9.093 4.007 -3.068 1.00 83.38 68 GLY A N 1
ATOM 533 C CA . GLY A 1 68 ? 10.279 4.421 -2.311 1.00 83.38 68 GLY A CA 1
ATOM 534 C C . GLY A 1 68 ? 9.985 5.225 -1.043 1.00 83.38 68 GLY A C 1
ATOM 535 O O . GLY A 1 68 ? 10.794 6.062 -0.658 1.00 83.38 68 GLY A O 1
ATOM 536 N N . ALA A 1 69 ? 8.827 5.010 -0.412 1.00 74.62 69 ALA A N 1
ATOM 537 C CA . ALA A 1 69 ? 8.330 5.771 0.742 1.00 74.62 69 ALA A CA 1
ATOM 538 C C . ALA A 1 69 ? 8.168 7.282 0.477 1.00 74.62 69 ALA A C 1
ATOM 540 O O . ALA A 1 69 ? 8.211 8.105 1.394 1.00 74.62 69 ALA A O 1
ATOM 541 N N . ASN A 1 70 ? 7.941 7.655 -0.786 1.00 63.62 70 ASN A N 1
ATOM 542 C CA . ASN A 1 70 ? 7.537 9.009 -1.137 1.00 63.62 70 ASN A CA 1
ATOM 543 C C . ASN A 1 70 ? 6.144 9.294 -0.553 1.00 63.62 70 ASN A C 1
ATOM 545 O O . ASN A 1 70 ? 5.221 8.493 -0.696 1.00 63.62 70 ASN A O 1
ATOM 549 N N . ARG A 1 71 ? 5.980 10.442 0.116 1.00 53.62 71 ARG A N 1
ATOM 550 C CA . ARG A 1 71 ? 4.681 10.886 0.647 1.00 53.62 71 ARG A CA 1
ATOM 551 C C . ARG A 1 71 ? 3.704 11.103 -0.512 1.00 53.62 71 ARG A C 1
ATOM 553 O O . ARG A 1 71 ? 3.734 12.157 -1.138 1.00 53.62 71 ARG A O 1
ATOM 560 N N . PHE A 1 72 ? 2.821 10.141 -0.767 1.00 54.03 72 PHE A N 1
ATOM 561 C CA . PHE A 1 72 ? 1.603 10.386 -1.538 1.00 54.03 72 PHE A CA 1
ATOM 562 C C . PHE A 1 72 ? 0.560 10.942 -0.570 1.00 54.03 72 PHE A C 1
ATOM 564 O O . PHE A 1 72 ? 0.140 10.212 0.332 1.00 54.03 72 PHE A O 1
ATOM 571 N N . PRO A 1 73 ? 0.193 12.231 -0.666 1.00 46.22 73 PRO A N 1
ATOM 572 C CA . PRO A 1 73 ? -0.938 12.733 0.094 1.00 46.22 73 PRO A CA 1
ATOM 573 C C . PRO A 1 73 ? -2.222 12.023 -0.356 1.00 46.22 73 PRO A C 1
ATOM 575 O O . PRO A 1 73 ? -2.338 11.605 -1.510 1.00 46.22 73 PRO A O 1
ATOM 578 N N . CYS A 1 74 ? -3.131 11.853 0.605 1.00 44.75 74 CYS A N 1
ATOM 579 C CA . CYS A 1 74 ? -4.457 11.268 0.431 1.00 44.75 74 CYS A CA 1
ATOM 580 C C . CYS A 1 74 ? -5.288 12.000 -0.625 1.00 44.75 74 CYS A C 1
ATOM 582 O O . CYS A 1 74 ? -5.180 13.246 -0.691 1.00 44.75 74 CYS A O 1
#

Solvent-accessible surface area (backbone atoms only — not comparable to full-atom values): 4922 Å² total; per-residue (Å²): 136,83,79,82,72,88,73,86,84,79,87,70,94,65,84,70,46,75,67,52,53,52,53,49,52,53,50,51,44,57,74,72,38,43,73,66,56,56,66,72,66,71,69,75,74,64,91,49,101,83,49,67,60,55,67,57,54,53,51,50,51,52,50,23,52,75,64,72,61,47,87,72,80,133

Secondary structure (DSSP, 8-state):
-------------S---HHHHHHHHHHHHHHTTHHHHHHTT-PPPP-STTPPPHHHHHHHHHHHHHTTS-----